Protein AF-A0A533XC47-F1 (afdb_monomer)

Radius of gyration: 17.15 Å; Cα contacts (8 Å, |Δi|>4): 113; chains: 1; bounding box: 30×21×64 Å

Nearest PDB structures (foldseek):
  7dz7-assembly1_K  TM=2.742E-01  e=3.888E+00  Chlamydomonas reinhardtii

Foldseek 3Di:
DQEDQDDDPPHLDDHLPLVLVVDDLVVLLCCQQPVPPDFDWDPPDPDDTHGRPDRDDNCCDPPNNDDPLVSLVVSQVSCVSNVHDRPRDVCVNVVVVVVVVPPDPPDDD

Secondary structure (DSSP, 8-state):
----SS--TT-SS---TTHHHHS-HHHHHHHHH-TTSSPPEE-SSSSS-EE-SSPPPPTTSTTT---HHHHHHHHHHHHHHTTPPP---HHHHHHHHHHHHHS------

Structure (mmCIF, N/CA/C/O backbone):
data_AF-A0A533XC47-F1
#
_entry.id   AF-A0A533XC47-F1
#
loop_
_atom_site.group_PDB
_atom_site.id
_atom_site.type_symbol
_atom_site.label_atom_id
_atom_site.label_alt_id
_atom_site.label_comp_id
_atom_site.label_asym_id
_atom_site.label_entity_id
_atom_site.label_seq_id
_atom_site.pdbx_PDB_ins_code
_atom_site.Cartn_x
_atom_site.Cartn_y
_atom_site.Cartn_z
_atom_site.occupancy
_atom_site.B_iso_or_equiv
_atom_site.auth_seq_id
_atom_site.auth_comp_id
_atom_site.auth_asym_id
_atom_site.auth_atom_id
_atom_site.pdbx_PDB_model_num
ATOM 1 N N . LEU A 1 1 ? 6.704 12.544 -2.596 1.00 72.81 1 LEU A N 1
ATOM 2 C CA . LEU A 1 1 ? 5.662 11.521 -2.834 1.00 72.81 1 LEU A CA 1
ATOM 3 C C . LEU A 1 1 ? 6.317 10.293 -3.472 1.00 72.81 1 LEU A C 1
ATOM 5 O O . LEU A 1 1 ? 7.071 10.483 -4.423 1.00 72.81 1 LEU A O 1
ATOM 9 N N . CYS A 1 2 ? 6.118 9.088 -2.920 1.00 87.75 2 CYS A N 1
ATOM 10 C CA . CYS A 1 2 ? 6.772 7.859 -3.409 1.00 87.75 2 CYS A CA 1
ATOM 11 C C . CYS A 1 2 ? 5.905 7.066 -4.392 1.00 87.75 2 CYS A C 1
ATOM 13 O O . CYS A 1 2 ? 6.431 6.581 -5.384 1.00 87.75 2 CYS A O 1
ATOM 15 N N . HIS A 1 3 ? 4.598 6.970 -4.151 1.00 91.69 3 HIS A N 1
ATOM 16 C CA . HIS A 1 3 ? 3.670 6.223 -5.000 1.00 91.69 3 HIS A CA 1
ATOM 17 C C . HIS A 1 3 ? 2.652 7.139 -5.676 1.00 91.69 3 HIS A C 1
ATOM 19 O O . HIS A 1 3 ? 2.441 8.276 -5.255 1.00 91.69 3 HIS A O 1
ATOM 25 N N . SER A 1 4 ? 2.019 6.616 -6.721 1.00 91.00 4 SER A N 1
ATOM 26 C CA . SER A 1 4 ? 0.844 7.188 -7.379 1.00 91.00 4 SER A CA 1
ATOM 27 C C . SER A 1 4 ? -0.248 6.121 -7.464 1.00 91.00 4 SER A C 1
ATOM 29 O O . SER A 1 4 ? 0.035 4.933 -7.295 1.00 91.00 4 SER A O 1
ATOM 31 N N . ILE A 1 5 ? -1.487 6.552 -7.703 1.00 91.06 5 ILE A N 1
ATOM 32 C CA . ILE A 1 5 ? -2.589 5.669 -8.095 1.00 91.06 5 ILE A CA 1
ATOM 33 C C . ILE A 1 5 ? -2.875 5.964 -9.562 1.00 91.06 5 ILE A C 1
ATOM 35 O O . ILE A 1 5 ? -3.564 6.928 -9.894 1.00 91.06 5 ILE A O 1
ATOM 39 N N . GLY A 1 6 ? -2.299 5.144 -10.431 1.00 87.06 6 GLY A N 1
ATOM 40 C CA . GLY A 1 6 ? -2.276 5.331 -11.871 1.00 87.06 6 GLY A CA 1
ATOM 41 C C . GLY A 1 6 ? -0.883 5.690 -12.394 1.00 87.06 6 GLY A C 1
ATOM 42 O O . GLY A 1 6 ? 0.045 5.943 -11.617 1.00 87.06 6 GLY A O 1
ATOM 43 N N . PRO A 1 7 ? -0.734 5.710 -13.729 1.00 79.12 7 PRO A N 1
ATOM 44 C CA . PRO A 1 7 ? 0.551 5.921 -14.377 1.00 79.12 7 PRO A CA 1
ATOM 45 C C . PRO A 1 7 ? 1.157 7.278 -14.000 1.00 79.12 7 PRO A C 1
ATOM 47 O O . PRO A 1 7 ? 0.470 8.296 -13.934 1.00 79.12 7 PRO A O 1
ATOM 50 N N . SER A 1 8 ? 2.468 7.272 -13.767 1.00 81.38 8 SER A N 1
ATOM 51 C CA . SER A 1 8 ? 3.275 8.459 -13.501 1.00 81.38 8 SER A CA 1
ATOM 52 C C . SER A 1 8 ? 4.586 8.358 -14.275 1.00 81.38 8 SER A C 1
ATOM 54 O O . SER A 1 8 ? 5.316 7.375 -14.135 1.00 81.38 8 SER A O 1
ATOM 56 N N . GLU A 1 9 ? 4.907 9.402 -15.039 1.00 68.38 9 GLU A N 1
ATOM 57 C CA . GLU A 1 9 ? 6.127 9.505 -15.856 1.00 68.38 9 GLU A CA 1
ATOM 58 C C . GLU A 1 9 ? 7.426 9.489 -15.021 1.00 68.38 9 GLU A C 1
ATOM 60 O O . GLU A 1 9 ? 8.509 9.250 -15.544 1.00 68.38 9 GLU A O 1
ATOM 65 N N . ALA A 1 10 ? 7.338 9.709 -13.702 1.00 68.25 10 ALA A N 1
ATOM 66 C CA . ALA A 1 10 ? 8.475 9.751 -12.776 1.00 68.25 10 ALA A CA 1
ATOM 67 C C . ALA A 1 10 ? 8.471 8.593 -11.755 1.00 68.25 10 ALA A C 1
ATOM 69 O O . ALA A 1 10 ? 9.014 8.718 -10.650 1.00 68.25 10 ALA A O 1
ATOM 70 N N . ALA A 1 11 ? 7.815 7.476 -12.079 1.00 75.06 11 ALA A N 1
ATOM 71 C CA . ALA A 1 11 ? 7.582 6.377 -11.145 1.00 75.06 11 ALA A CA 1
ATOM 72 C C . ALA A 1 11 ? 8.872 5.618 -10.770 1.00 75.06 11 ALA A C 1
ATOM 74 O O . ALA A 1 11 ? 9.258 4.634 -11.403 1.00 75.06 11 ALA A O 1
ATOM 75 N N . ARG A 1 12 ? 9.499 6.070 -9.676 1.00 88.00 12 ARG A N 1
ATOM 76 C CA . ARG A 1 12 ? 10.617 5.417 -8.962 1.00 88.00 12 ARG A CA 1
ATOM 77 C C . ARG A 1 12 ? 10.182 4.226 -8.100 1.00 88.00 12 ARG A C 1
ATOM 79 O O . ARG A 1 12 ? 11.034 3.514 -7.577 1.00 88.00 12 ARG A O 1
ATOM 86 N N . CYS A 1 13 ? 8.875 4.044 -7.942 1.00 90.94 13 CYS A N 1
ATOM 87 C CA . CYS A 1 13 ? 8.236 3.024 -7.120 1.00 90.94 13 CYS A CA 1
ATOM 88 C C . CYS A 1 13 ? 7.098 2.367 -7.926 1.00 90.94 13 CYS A C 1
ATOM 90 O O . CYS A 1 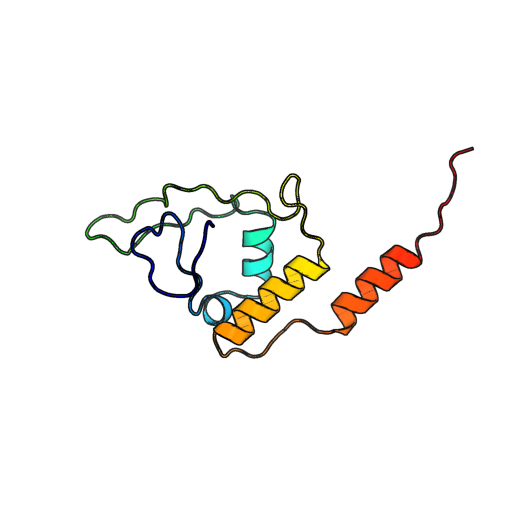13 ? 6.623 2.977 -8.892 1.00 90.94 13 CYS A O 1
ATOM 92 N N . PRO A 1 14 ? 6.620 1.177 -7.524 1.00 90.94 14 PRO A N 1
ATOM 93 C CA . PRO A 1 14 ? 5.452 0.545 -8.135 1.00 90.94 14 PRO A CA 1
ATOM 94 C C . PRO A 1 14 ? 4.197 1.438 -8.113 1.00 90.94 14 PRO A C 1
ATOM 96 O O . PRO A 1 14 ? 3.961 2.165 -7.143 1.00 90.94 14 PRO A O 1
ATOM 99 N N . ASP A 1 15 ? 3.370 1.349 -9.158 1.00 92.44 15 ASP A N 1
ATOM 100 C CA . ASP A 1 15 ? 2.018 1.930 -9.179 1.00 92.44 15 ASP A CA 1
ATOM 101 C C . ASP A 1 15 ? 1.096 1.151 -8.223 1.00 92.44 15 ASP A C 1
ATOM 103 O O . ASP A 1 15 ? 1.121 -0.081 -8.197 1.00 92.44 15 ASP A O 1
ATOM 107 N N . LEU A 1 16 ? 0.280 1.865 -7.442 1.00 94.50 16 LEU A N 1
ATOM 108 C CA . LEU A 1 16 ? -0.687 1.267 -6.516 1.00 94.50 16 LEU A CA 1
ATOM 109 C C . LEU A 1 16 ? -2.068 1.033 -7.145 1.00 94.50 16 LEU A C 1
ATOM 111 O O . LEU A 1 16 ? -2.954 0.486 -6.484 1.00 94.50 16 LEU A O 1
ATOM 115 N N . LYS A 1 17 ? -2.286 1.418 -8.408 1.00 94.62 17 LYS A N 1
ATOM 116 C CA . LYS A 1 17 ? -3.553 1.163 -9.106 1.00 94.62 17 LYS A CA 1
ATOM 117 C C . LYS A 1 17 ? -3.896 -0.330 -9.106 1.00 94.62 17 LYS A C 1
ATOM 119 O O . LYS A 1 17 ? -3.172 -1.159 -9.659 1.00 94.62 17 LYS A O 1
ATOM 124 N N . GLY A 1 18 ? -5.047 -0.656 -8.517 1.00 95.69 18 GLY A N 1
ATOM 125 C CA . GLY A 1 18 ? -5.567 -2.022 -8.450 1.00 95.69 18 GLY A CA 1
ATOM 126 C C . GLY A 1 18 ? -4.833 -2.934 -7.464 1.00 95.69 18 GLY A C 1
ATOM 127 O O . GLY A 1 18 ? -5.053 -4.143 -7.491 1.00 95.69 18 GLY A O 1
ATOM 128 N N . ILE A 1 19 ? -3.941 -2.407 -6.617 1.00 95.56 19 ILE A N 1
ATOM 129 C CA . ILE A 1 19 ? -3.135 -3.246 -5.720 1.00 95.56 19 ILE A CA 1
ATOM 130 C C . ILE A 1 19 ? -3.986 -3.965 -4.665 1.00 95.56 19 ILE A C 1
ATOM 132 O O . ILE A 1 19 ? -3.669 -5.091 -4.292 1.00 95.56 19 ILE A O 1
ATOM 136 N N . GLY A 1 20 ? -5.102 -3.357 -4.253 1.00 96.69 20 GLY A N 1
ATOM 137 C CA . GLY A 1 20 ? -6.053 -3.942 -3.308 1.00 96.69 20 GLY A CA 1
ATOM 138 C C . GLY A 1 20 ? -6.801 -5.163 -3.849 1.00 96.69 20 GLY A C 1
ATOM 139 O O . GLY A 1 20 ? -7.296 -5.943 -3.049 1.00 96.69 20 GLY A O 1
ATOM 140 N N . ALA A 1 21 ? -6.837 -5.352 -5.175 1.00 96.69 21 ALA A N 1
ATOM 141 C CA . ALA A 1 21 ? -7.376 -6.549 -5.831 1.00 96.69 21 ALA A CA 1
ATOM 142 C C . ALA A 1 21 ? -6.324 -7.639 -6.069 1.00 96.69 21 ALA A C 1
ATOM 144 O O . ALA A 1 21 ? -6.654 -8.805 -6.261 1.00 96.69 21 ALA A O 1
ATOM 145 N N . LYS A 1 22 ? -5.041 -7.264 -6.094 1.00 95.44 22 LYS A N 1
ATOM 146 C CA . LYS A 1 22 ? -3.939 -8.179 -6.427 1.00 95.44 22 LYS A CA 1
ATOM 147 C C . LYS A 1 22 ? -3.310 -8.831 -5.206 1.00 95.44 22 LYS A C 1
ATOM 149 O O . LYS A 1 22 ? -2.753 -9.918 -5.327 1.00 95.44 22 LYS A O 1
ATOM 154 N N . LEU A 1 23 ? -3.330 -8.145 -4.068 1.00 95.94 23 LEU A N 1
ATOM 155 C CA . LEU A 1 23 ? -2.639 -8.556 -2.852 1.00 95.94 23 LEU A CA 1
ATOM 156 C C . LEU A 1 23 ? -3.637 -8.743 -1.716 1.00 95.94 23 LEU A C 1
ATOM 158 O O . LEU A 1 23 ? -4.626 -8.020 -1.614 1.00 95.94 23 LEU A O 1
ATOM 162 N N . THR A 1 24 ? -3.351 -9.696 -0.834 1.00 96.56 24 THR A N 1
ATOM 163 C CA . THR A 1 24 ? -4.155 -9.891 0.370 1.00 96.56 24 THR A CA 1
ATOM 164 C C . THR A 1 24 ? -3.944 -8.742 1.354 1.00 96.56 24 THR A C 1
ATOM 166 O O . THR A 1 24 ? -2.901 -8.083 1.369 1.00 96.56 24 THR A O 1
ATOM 169 N N . ARG A 1 25 ? -4.929 -8.543 2.230 1.00 96.31 25 ARG A N 1
ATOM 170 C CA . ARG A 1 25 ? -4.864 -7.650 3.397 1.00 96.31 25 ARG A CA 1
ATOM 171 C C . ARG A 1 25 ? -3.552 -7.824 4.171 1.00 96.31 25 ARG A C 1
ATOM 173 O O . ARG A 1 25 ? -2.874 -6.844 4.474 1.00 96.31 25 ARG A O 1
ATOM 180 N N . GLU A 1 26 ? -3.196 -9.069 4.467 1.00 96.94 26 GLU A N 1
ATOM 181 C CA . GLU A 1 26 ? -2.032 -9.440 5.274 1.00 96.94 26 GLU A CA 1
ATOM 182 C C . GLU A 1 26 ? -0.737 -9.091 4.549 1.00 96.94 26 GLU A C 1
ATOM 184 O O . GLU A 1 26 ? 0.180 -8.538 5.151 1.00 96.94 26 GLU A O 1
ATOM 189 N N . PHE A 1 27 ? -0.684 -9.342 3.241 1.00 96.94 27 PHE A N 1
ATOM 190 C CA . PHE A 1 27 ? 0.491 -9.039 2.439 1.00 96.94 27 PHE A CA 1
ATOM 191 C C . PHE A 1 27 ? 0.701 -7.527 2.279 1.00 96.94 27 PHE A C 1
ATOM 193 O O . PHE A 1 27 ? 1.837 -7.050 2.318 1.00 96.94 27 PHE A O 1
ATOM 200 N N . ILE A 1 28 ? -0.374 -6.739 2.145 1.00 97.00 28 ILE A N 1
ATOM 201 C CA . ILE A 1 28 ? -0.272 -5.271 2.133 1.00 97.00 28 ILE A CA 1
ATOM 202 C C . ILE A 1 28 ? 0.224 -4.771 3.498 1.00 97.00 28 ILE A C 1
ATOM 204 O O . ILE A 1 28 ? 1.118 -3.926 3.551 1.00 97.00 28 ILE A O 1
ATOM 208 N N . TYR A 1 29 ? -0.295 -5.318 4.601 1.00 97.62 29 TYR A N 1
ATOM 209 C CA . TYR A 1 29 ? 0.167 -4.985 5.952 1.00 97.62 29 TYR A CA 1
ATOM 210 C C . TYR A 1 29 ? 1.654 -5.320 6.166 1.00 97.62 29 TYR A C 1
ATOM 212 O O . TYR A 1 29 ? 2.415 -4.493 6.678 1.00 97.62 29 TYR A O 1
ATOM 220 N N . GLU A 1 30 ? 2.094 -6.507 5.742 1.00 97.81 30 GLU A N 1
ATOM 221 C CA . GLU A 1 30 ? 3.499 -6.922 5.791 1.00 97.81 30 GLU A CA 1
ATOM 222 C C . GLU A 1 30 ? 4.369 -6.023 4.909 1.00 97.81 30 GLU A C 1
ATOM 224 O O . GLU A 1 30 ? 5.396 -5.537 5.363 1.00 97.81 30 GLU A O 1
ATOM 229 N N . SER A 1 31 ? 3.930 -5.687 3.697 1.00 96.25 31 SER A N 1
ATOM 230 C CA . SER A 1 31 ? 4.670 -4.780 2.805 1.00 96.25 31 SER A CA 1
ATOM 231 C C . SER A 1 31 ? 4.862 -3.386 3.403 1.00 96.25 31 SER A C 1
ATOM 233 O O . SER A 1 31 ? 5.876 -2.736 3.168 1.00 96.25 31 SER A O 1
ATOM 235 N N . LEU A 1 32 ? 3.898 -2.922 4.197 1.00 96.75 32 LEU A N 1
ATOM 236 C CA . LEU A 1 32 ? 3.956 -1.642 4.893 1.00 96.75 32 LEU A CA 1
ATOM 237 C C . LEU A 1 32 ? 4.895 -1.691 6.116 1.00 96.75 32 LEU A C 1
ATOM 239 O O . LEU A 1 32 ? 5.704 -0.784 6.340 1.00 96.75 32 LEU A O 1
ATOM 243 N N . THR A 1 33 ? 4.819 -2.758 6.908 1.00 97.69 33 THR A N 1
ATOM 244 C CA . THR A 1 33 ? 5.536 -2.871 8.194 1.00 97.69 33 THR A CA 1
ATOM 245 C C . THR A 1 33 ? 6.887 -3.582 8.104 1.00 97.69 33 THR A C 1
ATOM 247 O O . THR A 1 33 ? 7.724 -3.421 8.991 1.00 97.69 33 THR A O 1
ATOM 250 N N . GLN A 1 34 ? 7.126 -4.328 7.029 1.00 97.44 34 GLN A N 1
ATOM 251 C CA . GLN A 1 34 ? 8.352 -5.058 6.699 1.00 97.44 34 GLN A CA 1
ATOM 252 C C . GLN A 1 34 ? 8.694 -4.912 5.201 1.00 97.44 34 GLN A C 1
ATOM 254 O O . GLN A 1 34 ? 8.800 -5.896 4.470 1.00 97.44 34 GLN A O 1
ATOM 259 N N . PRO A 1 35 ? 8.926 -3.683 4.710 1.00 95.06 35 PRO A N 1
ATOM 260 C CA . PRO A 1 35 ? 9.083 -3.405 3.278 1.00 95.06 35 PRO A CA 1
ATOM 261 C C . PRO A 1 35 ? 10.313 -4.042 2.609 1.00 95.06 35 PRO A C 1
ATOM 263 O O . PRO A 1 35 ? 10.490 -3.915 1.400 1.00 95.06 35 PRO A O 1
ATOM 266 N N . GLN A 1 36 ? 11.196 -4.684 3.379 1.00 92.94 36 GLN A N 1
ATOM 267 C CA . GLN A 1 36 ? 12.366 -5.418 2.886 1.00 92.94 36 GLN A CA 1
ATOM 268 C C . GLN A 1 36 ? 12.180 -6.945 2.920 1.00 92.94 36 GLN A C 1
ATOM 270 O O . GLN A 1 36 ? 13.116 -7.658 2.569 1.00 92.94 36 GLN A O 1
ATOM 275 N N . ALA A 1 37 ? 11.011 -7.454 3.327 1.00 95.06 37 ALA A N 1
ATOM 276 C CA . ALA A 1 37 ? 10.729 -8.893 3.345 1.00 95.06 37 ALA A CA 1
ATOM 277 C C . ALA A 1 37 ? 10.700 -9.505 1.931 1.00 95.06 37 ALA A C 1
ATOM 279 O O . ALA A 1 37 ? 11.026 -10.677 1.757 1.00 95.06 37 ALA A O 1
ATOM 280 N N . TYR A 1 38 ? 10.375 -8.695 0.916 1.00 90.62 38 TYR A N 1
ATOM 281 C CA . TYR A 1 38 ? 10.353 -9.096 -0.490 1.00 90.62 38 TYR A CA 1
ATOM 282 C C . TYR A 1 38 ? 11.061 -8.067 -1.372 1.00 90.62 38 TYR A C 1
ATOM 284 O O . TYR A 1 38 ? 11.081 -6.870 -1.078 1.00 90.62 38 TYR A O 1
ATOM 292 N N . ILE A 1 39 ? 11.612 -8.541 -2.491 1.00 88.31 39 ILE A N 1
ATOM 293 C CA . ILE A 1 39 ? 12.205 -7.693 -3.527 1.00 88.31 39 ILE A CA 1
ATOM 294 C C . ILE A 1 39 ? 11.172 -7.490 -4.635 1.00 88.31 39 ILE A C 1
ATOM 296 O O . ILE A 1 39 ? 10.767 -8.440 -5.303 1.00 88.31 39 ILE A O 1
ATOM 300 N N . TYR A 1 40 ? 10.768 -6.238 -4.844 1.00 87.56 40 TYR A N 1
ATOM 301 C CA . TYR A 1 40 ? 9.885 -5.858 -5.942 1.00 87.56 40 TYR A CA 1
ATOM 302 C C . TYR A 1 40 ? 10.696 -5.540 -7.191 1.00 87.56 40 TYR A C 1
ATOM 304 O O . TYR A 1 40 ? 11.560 -4.65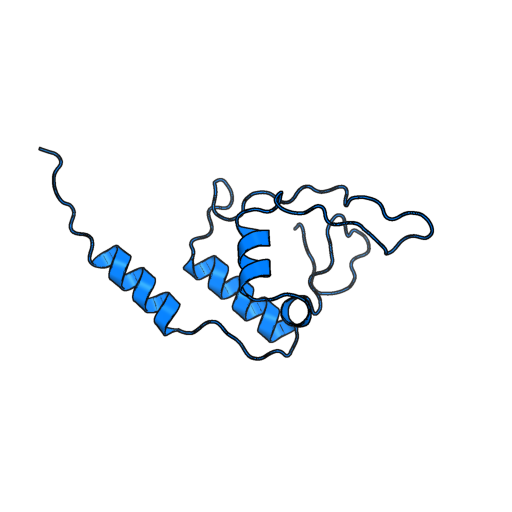7 -7.177 1.00 87.56 40 TYR A O 1
ATOM 312 N N . LEU A 1 41 ? 10.378 -6.240 -8.276 1.00 91.31 41 LEU A N 1
ATOM 313 C CA . LEU A 1 41 ? 10.990 -6.010 -9.574 1.00 91.31 41 LEU A CA 1
ATOM 314 C C . LEU A 1 41 ? 10.061 -5.208 -10.489 1.00 91.31 41 LEU A C 1
ATOM 316 O O . LEU A 1 41 ? 8.839 -5.350 -10.461 1.00 91.31 41 LEU A O 1
ATOM 320 N N . ASP A 1 42 ? 10.674 -4.362 -11.299 1.00 90.56 42 ASP A N 1
ATOM 321 C CA . ASP A 1 42 ? 10.073 -3.565 -12.345 1.00 90.56 42 ASP A CA 1
ATOM 322 C C . ASP A 1 42 ? 10.079 -4.349 -13.661 1.00 90.56 42 ASP A C 1
ATOM 324 O O . ASP A 1 42 ? 11.130 -4.638 -14.241 1.00 90.56 42 ASP A O 1
ATOM 328 N N . PHE A 1 43 ? 8.873 -4.681 -14.116 1.00 90.12 43 PHE A N 1
ATOM 329 C CA . PHE A 1 43 ? 8.605 -5.430 -15.344 1.00 90.12 43 PHE A CA 1
ATOM 330 C C . PHE A 1 43 ? 8.133 -4.531 -16.496 1.00 90.12 43 PHE A C 1
ATOM 332 O O . PHE A 1 43 ? 7.698 -5.033 -17.529 1.00 90.12 43 PHE A O 1
ATOM 339 N N . ARG A 1 44 ? 8.160 -3.202 -16.331 1.00 85.94 44 ARG A N 1
ATOM 340 C CA . ARG A 1 44 ? 7.663 -2.258 -17.352 1.00 85.94 44 ARG A CA 1
ATOM 341 C C . ARG A 1 44 ? 8.622 -2.080 -18.529 1.00 85.94 44 ARG A C 1
ATOM 343 O O . ARG A 1 44 ? 8.234 -1.512 -19.544 1.00 85.94 44 ARG A O 1
ATOM 350 N N . HIS A 1 45 ? 9.869 -2.513 -18.377 1.00 85.38 45 HIS A N 1
ATOM 351 C CA . HIS A 1 45 ? 10.923 -2.358 -19.371 1.00 85.38 45 HIS A CA 1
ATOM 352 C C . HIS A 1 45 ? 11.232 -3.696 -20.039 1.00 85.38 45 HIS A C 1
ATOM 354 O O . HIS A 1 45 ? 11.172 -4.742 -19.396 1.00 85.38 45 HIS A O 1
ATOM 360 N N . GLU A 1 46 ? 11.590 -3.657 -21.320 1.00 89.88 46 GLU A N 1
ATOM 361 C CA . GLU A 1 46 ? 12.021 -4.850 -22.046 1.00 89.88 46 GLU A CA 1
ATOM 362 C C . GLU A 1 46 ? 13.321 -5.431 -21.464 1.00 89.88 46 GLU A C 1
ATOM 364 O O . GLU A 1 46 ? 14.210 -4.705 -21.006 1.00 89.88 46 GLU A O 1
ATOM 369 N N . GLY A 1 47 ? 13.440 -6.760 -21.526 1.00 91.69 47 GLY A N 1
ATOM 370 C CA . GLY A 1 47 ? 14.585 -7.508 -21.012 1.00 91.69 47 GLY A CA 1
ATOM 371 C C . GLY A 1 47 ? 14.378 -8.056 -19.593 1.00 91.69 47 GLY A C 1
ATOM 372 O O . GLY A 1 47 ? 13.245 -8.159 -19.122 1.00 91.69 47 GLY A O 1
ATOM 373 N N . PRO A 1 48 ? 15.463 -8.476 -18.914 1.00 94.69 48 PRO A N 1
ATOM 374 C CA . PRO A 1 48 ? 15.379 -8.995 -17.555 1.00 94.69 48 PRO A CA 1
ATOM 375 C C . PRO A 1 48 ? 14.816 -7.945 -16.583 1.00 94.69 48 PRO A C 1
ATOM 377 O O . PRO A 1 48 ? 15.222 -6.779 -16.653 1.00 94.69 48 PRO A O 1
ATOM 380 N N . PRO A 1 49 ? 13.929 -8.344 -15.655 1.00 93.06 49 PRO A N 1
ATOM 381 C CA . PRO A 1 49 ? 13.331 -7.424 -14.699 1.00 93.06 49 PRO A CA 1
ATOM 382 C C . PRO A 1 49 ? 14.391 -6.862 -13.744 1.00 93.06 49 PRO A C 1
ATOM 384 O O . PRO A 1 49 ? 15.326 -7.560 -13.345 1.00 93.06 49 PRO A O 1
ATOM 387 N N . LYS A 1 50 ? 14.250 -5.585 -13.381 1.00 92.44 50 LYS A N 1
ATOM 388 C CA . LYS A 1 50 ? 15.214 -4.849 -12.539 1.00 92.44 50 LYS A CA 1
ATOM 389 C C . LYS A 1 50 ? 14.570 -4.436 -11.228 1.00 92.44 50 LYS A C 1
ATOM 391 O O . LYS A 1 50 ? 13.365 -4.270 -11.170 1.00 92.44 50 LYS A O 1
ATOM 396 N N . GLU A 1 51 ? 15.345 -4.217 -10.175 1.00 91.94 51 GLU A N 1
ATOM 397 C CA . GLU A 1 51 ? 14.795 -3.643 -8.943 1.00 91.94 51 GLU A CA 1
ATOM 398 C C . GLU A 1 51 ? 14.338 -2.194 -9.148 1.00 91.94 51 GLU A C 1
ATOM 400 O O . GLU A 1 51 ? 14.954 -1.430 -9.899 1.00 91.94 51 GLU A O 1
ATOM 405 N N . TYR A 1 52 ? 13.297 -1.787 -8.420 1.00 90.62 52 TYR A N 1
ATOM 406 C CA . TYR A 1 52 ? 12.959 -0.371 -8.314 1.00 90.62 52 TYR A CA 1
ATOM 407 C C . TYR A 1 52 ? 14.100 0.412 -7.636 1.00 90.62 52 TYR A C 1
ATOM 409 O O . TYR A 1 52 ? 14.671 -0.058 -6.646 1.00 90.62 52 TYR A O 1
ATOM 417 N N . PRO A 1 53 ? 14.420 1.632 -8.112 1.00 88.75 53 PRO A N 1
ATOM 418 C CA . PRO A 1 53 ? 15.527 2.422 -7.570 1.00 88.75 53 PRO A CA 1
ATOM 419 C C . PRO A 1 53 ? 15.268 2.915 -6.139 1.00 88.75 53 PRO A C 1
ATOM 421 O O . PRO A 1 53 ? 16.211 3.234 -5.417 1.00 88.75 53 PRO A O 1
ATOM 424 N N . ALA A 1 54 ? 14.004 3.005 -5.718 1.00 90.25 54 ALA A N 1
ATOM 425 C CA . ALA A 1 54 ? 13.634 3.424 -4.374 1.00 90.25 54 ALA A CA 1
ATOM 426 C C . ALA A 1 54 ? 13.475 2.223 -3.429 1.00 90.25 54 ALA A C 1
ATOM 428 O O . ALA A 1 54 ? 12.790 1.251 -3.741 1.00 90.25 54 ALA A O 1
ATOM 429 N N . ARG A 1 55 ? 14.052 2.330 -2.226 1.00 90.56 55 ARG A N 1
ATOM 430 C CA . ARG A 1 55 ? 13.784 1.416 -1.107 1.00 90.56 55 ARG A CA 1
ATOM 431 C C . ARG A 1 55 ? 12.667 1.992 -0.242 1.00 90.56 55 ARG A C 1
ATOM 433 O O . ARG A 1 55 ? 12.759 3.135 0.204 1.00 90.56 55 ARG A O 1
ATOM 440 N N . MET A 1 56 ? 11.619 1.210 -0.005 1.00 93.62 56 MET A N 1
ATOM 441 C CA . MET A 1 56 ? 10.499 1.637 0.830 1.00 93.62 56 MET A CA 1
ATOM 442 C C . MET A 1 56 ? 10.909 1.644 2.316 1.00 93.62 56 MET A C 1
ATOM 444 O O . MET A 1 56 ? 11.397 0.629 2.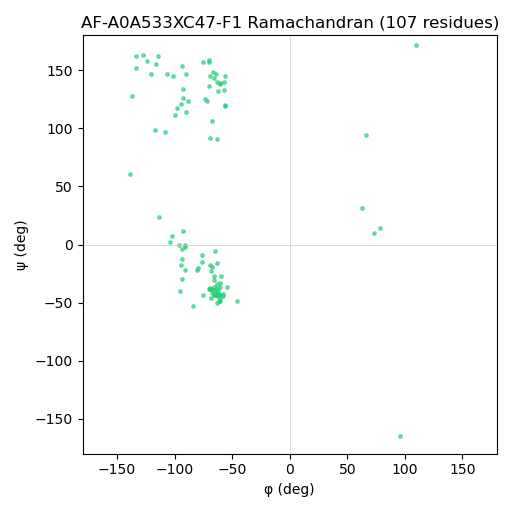809 1.00 93.62 56 MET A O 1
ATOM 448 N N . PRO A 1 57 ? 10.751 2.756 3.052 1.00 93.62 57 PRO A N 1
ATOM 449 C CA . PRO A 1 57 ? 11.041 2.791 4.483 1.00 93.62 57 PRO A CA 1
ATOM 450 C C . PRO A 1 57 ? 9.939 2.094 5.291 1.00 93.62 57 PRO A C 1
ATOM 452 O O . PRO A 1 57 ? 8.792 2.026 4.853 1.00 93.62 57 PRO A O 1
ATOM 455 N N . TYR A 1 58 ? 10.272 1.636 6.501 1.00 96.69 58 TYR A N 1
ATOM 456 C CA . TYR A 1 58 ? 9.285 1.179 7.484 1.00 96.69 58 TYR A CA 1
ATOM 457 C C . TYR A 1 58 ? 8.272 2.293 7.762 1.00 96.69 58 TYR A C 1
ATOM 459 O O . TYR A 1 58 ? 8.656 3.357 8.251 1.00 96.69 58 TYR A O 1
ATOM 467 N N . ILE A 1 59 ? 6.987 2.060 7.487 1.00 96.81 59 ILE A N 1
ATOM 468 C CA . ILE A 1 59 ? 5.983 3.122 7.656 1.00 96.81 59 ILE A CA 1
ATOM 469 C C . ILE A 1 59 ? 5.533 3.301 9.110 1.00 96.81 59 ILE A C 1
ATOM 471 O O . ILE A 1 59 ? 5.080 4.376 9.486 1.00 96.81 59 ILE A O 1
ATOM 475 N N . ASN A 1 60 ? 5.698 2.270 9.939 1.00 97.31 60 ASN A N 1
ATOM 476 C CA . ASN A 1 60 ? 5.320 2.245 11.355 1.00 97.31 60 ASN A CA 1
ATOM 477 C C . ASN A 1 60 ? 6.466 2.655 12.298 1.00 97.31 60 ASN A C 1
ATOM 479 O O . ASN A 1 60 ? 6.390 2.439 13.505 1.00 97.31 60 ASN A O 1
ATOM 483 N N . LYS A 1 61 ? 7.558 3.204 11.754 1.00 96.81 61 LYS A N 1
ATOM 484 C CA . LYS A 1 61 ? 8.713 3.700 12.513 1.00 96.81 61 LYS A CA 1
ATOM 485 C C . LYS A 1 61 ? 8.974 5.160 12.157 1.00 96.81 61 LYS A C 1
ATOM 487 O O . LYS A 1 61 ? 8.584 5.628 11.086 1.00 96.81 61 LYS A O 1
ATOM 492 N N . ASN A 1 62 ? 9.658 5.879 13.044 1.00 95.44 62 ASN A N 1
ATOM 493 C CA . ASN A 1 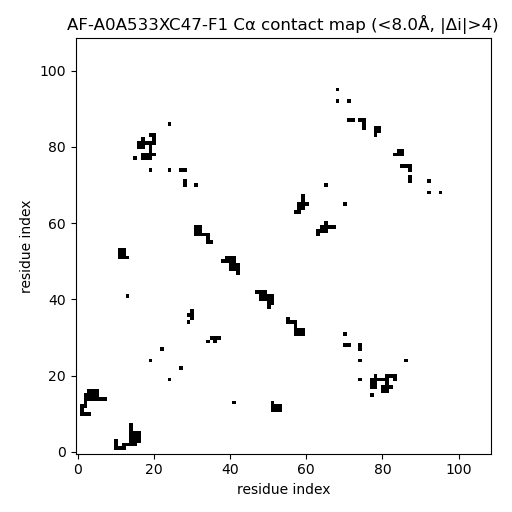62 ? 10.087 7.250 12.768 1.00 95.44 62 ASN A CA 1
ATOM 494 C C . ASN A 1 62 ? 10.949 7.296 11.489 1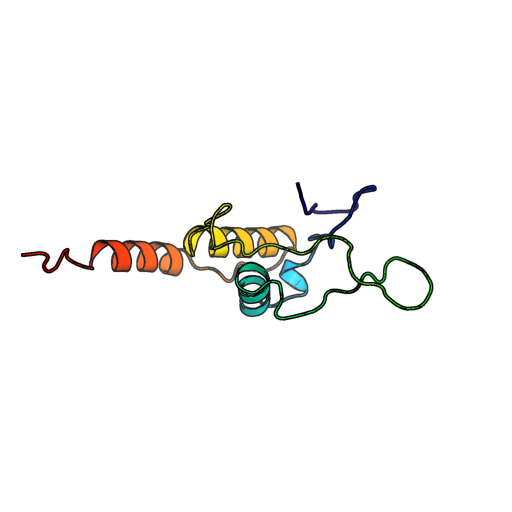.00 95.44 62 ASN A C 1
ATOM 496 O O . ASN A 1 62 ? 11.774 6.400 11.290 1.00 95.44 62 ASN A O 1
ATOM 500 N N . PRO A 1 63 ? 10.786 8.316 10.624 1.00 94.62 63 PRO A N 1
ATOM 501 C CA . PRO A 1 63 ? 10.005 9.543 10.830 1.00 94.62 63 PRO A CA 1
ATOM 502 C C . PRO A 1 63 ? 8.532 9.485 10.373 1.00 94.62 63 PRO A C 1
ATOM 504 O O . PRO A 1 63 ? 7.849 10.494 10.492 1.00 94.62 63 PRO A O 1
ATOM 507 N N . ILE A 1 64 ? 8.043 8.363 9.826 1.00 95.44 64 ILE A N 1
ATOM 508 C CA . ILE A 1 64 ? 6.659 8.259 9.317 1.00 95.44 64 ILE A CA 1
ATOM 509 C C . ILE A 1 64 ? 5.689 7.930 10.458 1.00 95.44 64 ILE A C 1
ATOM 511 O O . ILE A 1 64 ? 4.713 8.644 10.656 1.00 95.44 64 ILE A O 1
ATOM 515 N N . GLY A 1 65 ? 5.980 6.868 11.214 1.00 96.19 65 GLY A N 1
ATOM 516 C CA . GLY A 1 65 ? 5.328 6.566 12.489 1.00 96.19 65 GLY A CA 1
ATOM 517 C C . GLY A 1 65 ? 3.824 6.282 12.435 1.00 96.19 65 GLY A C 1
ATOM 518 O O . GLY A 1 65 ? 3.148 6.585 13.413 1.00 96.19 65 GLY A O 1
ATOM 519 N N . LEU A 1 66 ? 3.293 5.708 11.345 1.00 96.56 66 LEU A N 1
ATOM 520 C CA . LEU A 1 66 ? 1.863 5.379 11.280 1.00 96.56 66 LEU A CA 1
ATOM 521 C C . LEU A 1 66 ? 1.476 4.359 12.356 1.00 96.56 66 LEU A C 1
ATOM 523 O O . LEU A 1 66 ? 2.110 3.310 12.513 1.00 96.56 66 LEU A O 1
ATOM 527 N N . SER A 1 67 ? 0.388 4.657 13.056 1.00 95.31 67 SER A N 1
ATOM 528 C CA . SER A 1 67 ? -0.278 3.746 13.980 1.00 95.31 67 SER A CA 1
ATOM 529 C C . SER A 1 67 ? -0.970 2.606 13.234 1.00 95.31 67 SER A C 1
ATOM 531 O O . SER A 1 67 ? -1.336 2.732 12.067 1.00 95.31 67 SER A O 1
ATOM 533 N N . ASN A 1 68 ? -1.242 1.496 13.927 1.00 94.44 68 ASN A N 1
ATOM 534 C CA . ASN A 1 68 ? -1.952 0.360 13.332 1.00 94.44 68 ASN A CA 1
ATOM 535 C C . ASN A 1 68 ? -3.300 0.766 12.701 1.00 94.44 68 ASN A C 1
ATOM 537 O O . ASN A 1 68 ? -3.654 0.284 11.631 1.00 94.44 68 ASN A O 1
ATOM 541 N N . ASN A 1 69 ? -4.021 1.705 13.317 1.00 94.50 69 ASN A N 1
ATOM 542 C CA . ASN A 1 69 ? -5.298 2.199 12.799 1.00 94.50 69 ASN A CA 1
ATOM 543 C C . ASN A 1 69 ? -5.135 2.964 11.475 1.00 94.50 69 ASN A C 1
ATOM 545 O O . ASN A 1 69 ? -5.950 2.805 10.563 1.00 94.50 69 ASN A O 1
ATOM 549 N N . GLU A 1 70 ? -4.074 3.759 11.335 1.00 95.56 70 GLU A N 1
ATOM 550 C CA . GLU A 1 70 ? -3.759 4.460 10.084 1.00 95.56 70 GLU A CA 1
ATOM 551 C C . GLU A 1 70 ? -3.328 3.477 8.991 1.00 95.56 70 GLU A C 1
ATOM 553 O O . GLU A 1 70 ? -3.753 3.610 7.846 1.00 95.56 70 GLU A O 1
ATOM 558 N N . ILE A 1 71 ? -2.572 2.433 9.345 1.00 97.12 71 ILE A N 1
ATOM 559 C CA . ILE A 1 71 ? -2.192 1.355 8.416 1.00 97.12 71 ILE A CA 1
ATOM 560 C C . ILE A 1 71 ? -3.430 0.625 7.895 1.00 97.12 71 ILE A C 1
ATOM 562 O O . ILE A 1 71 ? -3.590 0.461 6.684 1.00 97.12 71 ILE A O 1
ATOM 566 N N . LEU A 1 72 ? -4.337 0.233 8.792 1.00 96.88 72 LEU A N 1
ATOM 567 C CA . LEU A 1 72 ? -5.604 -0.397 8.420 1.00 96.88 72 LEU A CA 1
ATOM 568 C C . LEU A 1 72 ? -6.456 0.527 7.534 1.00 96.88 72 LEU A C 1
ATOM 570 O O . LEU A 1 72 ? -7.065 0.065 6.570 1.00 96.88 72 LEU A O 1
ATOM 574 N N . SER A 1 73 ? -6.440 1.836 7.792 1.00 96.06 73 SER A N 1
ATOM 575 C CA . SER A 1 73 ? -7.136 2.825 6.957 1.00 96.06 73 SER A CA 1
ATOM 576 C C . SER A 1 73 ? -6.546 2.911 5.543 1.00 96.06 73 SER A C 1
ATOM 578 O O . SER A 1 73 ? -7.294 2.981 4.568 1.00 96.06 73 SER A O 1
ATOM 580 N N . VAL A 1 74 ? -5.217 2.840 5.404 1.00 96.62 74 VAL A N 1
ATOM 581 C CA . VAL A 1 74 ? -4.543 2.777 4.094 1.00 96.62 74 VAL A CA 1
ATOM 582 C C . VAL A 1 74 ? -4.925 1.500 3.342 1.00 96.62 74 VAL A C 1
ATOM 584 O O . VAL A 1 74 ? -5.230 1.569 2.152 1.00 96.62 74 VAL A O 1
ATOM 587 N N . ILE A 1 75 ? -4.964 0.347 4.017 1.00 97.50 75 ILE A N 1
ATOM 588 C CA . ILE A 1 75 ? -5.375 -0.928 3.404 1.00 97.50 75 ILE A CA 1
ATOM 589 C C . ILE A 1 75 ? -6.814 -0.835 2.885 1.00 97.50 75 ILE A C 1
ATOM 591 O O . ILE A 1 75 ? -7.065 -1.148 1.720 1.00 97.50 75 ILE A O 1
ATOM 595 N N . ALA A 1 76 ? -7.740 -0.340 3.711 1.00 97.19 76 ALA A N 1
ATOM 596 C CA . ALA A 1 76 ? -9.136 -0.143 3.321 1.00 97.19 76 ALA A CA 1
ATOM 597 C C . ALA A 1 76 ? -9.266 0.793 2.109 1.00 97.19 76 ALA A C 1
ATOM 599 O O . ALA A 1 76 ? -10.009 0.506 1.169 1.00 97.19 76 ALA A O 1
ATOM 600 N N . PHE A 1 77 ? -8.498 1.886 2.093 1.00 97.06 77 PHE A N 1
ATOM 601 C CA . PHE A 1 77 ? -8.463 2.815 0.968 1.00 97.06 77 PHE A CA 1
ATOM 602 C C . PHE A 1 77 ? -7.963 2.150 -0.325 1.00 97.06 77 PHE A C 1
ATOM 604 O O . PHE A 1 77 ? -8.575 2.328 -1.377 1.00 97.06 77 PHE A O 1
ATOM 611 N N . LEU A 1 78 ? -6.897 1.345 -0.267 1.00 97.81 78 LEU A N 1
ATOM 612 C CA . LEU A 1 78 ? -6.371 0.636 -1.441 1.00 97.81 78 LEU A CA 1
ATOM 613 C C . LEU A 1 78 ? -7.352 -0.412 -1.985 1.00 97.81 78 LEU A C 1
ATOM 615 O O . LEU A 1 78 ? -7.461 -0.555 -3.206 1.00 97.81 78 LEU A O 1
ATOM 619 N N . GLN A 1 79 ? -8.085 -1.108 -1.112 1.00 97.56 79 GLN A N 1
ATOM 620 C CA . GLN A 1 79 ? -9.163 -2.025 -1.506 1.00 97.56 79 GLN A CA 1
ATOM 621 C C . GLN A 1 79 ? -10.296 -1.270 -2.208 1.00 97.56 79 GLN A C 1
ATOM 623 O O . GLN A 1 79 ? -10.632 -1.590 -3.350 1.00 97.56 79 GLN A O 1
ATOM 628 N N . GLN A 1 80 ? -10.784 -0.186 -1.597 1.00 97.31 80 GLN A N 1
ATOM 629 C CA . GLN A 1 80 ? -11.837 0.659 -2.165 1.00 97.31 80 GLN A CA 1
ATOM 630 C C . GLN A 1 80 ? -11.452 1.238 -3.535 1.00 97.31 80 GLN A C 1
ATOM 632 O O . GLN A 1 80 ? -12.257 1.211 -4.466 1.00 97.31 80 GLN A O 1
ATOM 637 N N . MET A 1 81 ? -10.219 1.736 -3.680 1.00 97.00 81 MET A N 1
ATOM 638 C CA . MET A 1 81 ? -9.700 2.273 -4.947 1.00 97.00 81 MET A CA 1
ATOM 639 C C . MET A 1 81 ? -9.478 1.196 -6.016 1.00 97.00 81 MET A C 1
ATOM 641 O O . MET A 1 81 ? -9.359 1.521 -7.197 1.00 97.00 81 MET A O 1
ATOM 645 N N . SER A 1 82 ? -9.419 -0.074 -5.613 1.00 96.75 82 SER A N 1
ATOM 646 C CA . SER A 1 82 ? -9.313 -1.222 -6.517 1.00 96.75 82 SER A CA 1
ATOM 647 C C . SER A 1 82 ? -10.673 -1.828 -6.876 1.00 96.75 82 SER A C 1
ATOM 649 O O . SER A 1 82 ? -10.714 -2.727 -7.707 1.00 96.75 82 SER A O 1
ATOM 651 N N . GLY A 1 83 ? -11.772 -1.327 -6.295 1.00 96.00 83 GLY A N 1
ATO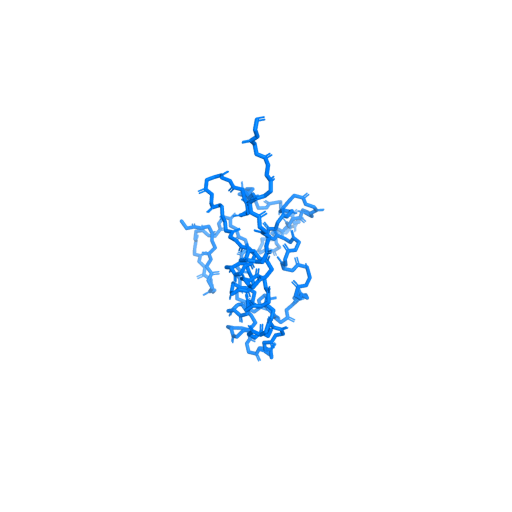M 652 C CA . GLY A 1 83 ? -13.120 -1.868 -6.496 1.00 96.00 83 GLY A CA 1
ATOM 653 C C . GLY A 1 83 ? -13.415 -3.135 -5.688 1.00 96.00 83 GLY A C 1
ATOM 654 O O . GLY A 1 83 ? -14.400 -3.809 -5.972 1.00 96.00 83 GLY A O 1
ATOM 655 N N . GLU A 1 84 ? -12.586 -3.453 -4.693 1.00 96.25 84 GLU A N 1
ATOM 656 C CA . GLU A 1 84 ? -12.727 -4.651 -3.865 1.00 96.25 84 GLU A CA 1
A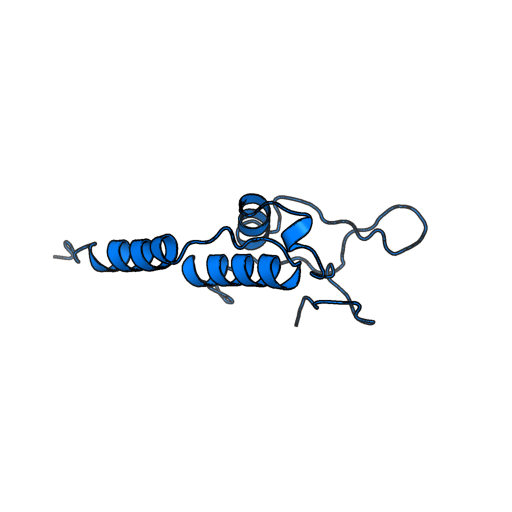TOM 657 C C . GLU A 1 84 ? -13.525 -4.388 -2.582 1.00 96.25 84 GLU A C 1
ATOM 659 O O . GLU A 1 84 ? -13.497 -3.268 -2.054 1.00 96.25 84 GLU A O 1
ATOM 664 N N . PRO A 1 85 ? -14.189 -5.416 -2.019 1.00 95.88 85 PRO A N 1
ATOM 665 C CA . PRO A 1 85 ? -14.776 -5.331 -0.689 1.00 95.88 85 PRO A CA 1
ATOM 666 C C . PRO A 1 85 ? -13.728 -4.962 0.368 1.00 95.88 85 PRO A C 1
ATOM 668 O O . PRO A 1 85 ? -12.654 -5.559 0.446 1.00 95.88 85 PRO A O 1
ATOM 671 N N . ILE A 1 86 ? -14.061 -3.998 1.225 1.00 96.81 86 ILE A N 1
ATOM 672 C CA . ILE A 1 86 ? -13.197 -3.592 2.336 1.00 96.81 86 ILE A CA 1
ATOM 673 C C . ILE A 1 86 ? -13.208 -4.689 3.407 1.00 96.81 86 ILE A C 1
ATOM 675 O O . ILE A 1 86 ? -14.259 -5.030 3.948 1.00 96.81 86 ILE A O 1
ATOM 679 N N . THR A 1 87 ? -12.031 -5.210 3.752 1.00 95.88 87 THR A N 1
ATOM 680 C CA . THR A 1 87 ? -11.875 -6.283 4.756 1.00 95.88 87 THR A CA 1
ATOM 681 C C . THR A 1 87 ? -11.539 -5.768 6.156 1.00 95.88 87 THR A C 1
ATOM 683 O O . THR A 1 87 ? -11.300 -6.555 7.067 1.00 95.88 87 THR A O 1
ATOM 686 N N . VAL A 1 88 ? -11.416 -4.453 6.320 1.00 93.81 88 VAL A N 1
ATOM 687 C CA . VAL A 1 88 ? -11.121 -3.802 7.600 1.00 93.81 88 VAL A CA 1
ATOM 688 C C . VAL A 1 88 ? -12.434 -3.391 8.254 1.00 93.81 88 VAL A C 1
ATOM 690 O O . VAL A 1 88 ? -13.191 -2.604 7.685 1.00 93.81 88 VAL A O 1
ATOM 693 N N . SER A 1 89 ? -12.705 -3.896 9.457 1.00 91.31 89 SER A N 1
ATOM 694 C CA . SER A 1 89 ? -13.904 -3.526 10.210 1.00 91.31 89 SER A CA 1
ATOM 695 C C . SER A 1 89 ? -13.670 -2.304 11.117 1.00 91.31 89 SER A C 1
ATOM 697 O O . SER A 1 89 ? -12.603 -2.165 11.723 1.00 91.31 89 SER A O 1
ATOM 699 N N . PRO A 1 90 ? -14.681 -1.439 11.326 1.00 86.44 90 PRO A N 1
ATOM 700 C CA . PRO A 1 90 ? -14.595 -0.356 12.312 1.00 86.44 90 PRO A CA 1
ATOM 701 C C . PRO A 1 90 ? -14.363 -0.848 13.750 1.00 86.44 90 PRO A C 1
ATOM 703 O O . PRO A 1 90 ? -13.781 -0.140 14.578 1.00 86.44 90 PRO A O 1
ATOM 706 N N . SER A 1 91 ? -14.803 -2.071 14.061 1.00 86.06 91 SER A N 1
ATOM 707 C CA . SER A 1 91 ? -14.565 -2.712 15.354 1.00 86.06 91 SER A CA 1
ATOM 708 C C . SER A 1 91 ? -13.084 -2.960 15.619 1.00 86.06 91 SER A C 1
ATOM 710 O O . SER A 1 91 ? -12.658 -2.743 16.746 1.00 86.06 91 SER A O 1
ATOM 712 N N . GLU A 1 92 ? -12.286 -3.326 14.610 1.00 82.38 92 GLU A N 1
ATOM 713 C CA . GLU A 1 92 ? -10.831 -3.505 14.764 1.00 82.38 92 GLU A CA 1
ATOM 714 C C . GLU A 1 92 ? -10.145 -2.192 15.162 1.00 82.38 92 GLU A C 1
ATOM 716 O O . GLU A 1 92 ? -9.285 -2.169 16.044 1.00 82.38 92 GLU A O 1
ATOM 721 N N . ILE A 1 93 ? -10.594 -1.082 14.576 1.00 75.69 93 ILE A N 1
ATOM 722 C CA . ILE A 1 93 ? -10.081 0.264 14.855 1.00 75.69 93 ILE A CA 1
ATOM 723 C C . ILE A 1 93 ? -10.464 0.698 16.279 1.00 75.69 93 ILE A C 1
ATOM 725 O O . ILE A 1 93 ? -9.627 1.180 17.045 1.00 75.69 93 ILE A O 1
ATOM 729 N N . THR A 1 94 ? -11.727 0.479 16.659 1.00 71.19 94 THR A N 1
ATOM 730 C CA . THR A 1 94 ? -12.268 0.866 17.974 1.00 71.19 94 THR A CA 1
ATOM 731 C C . THR A 1 94 ? -11.699 0.006 19.105 1.00 71.19 94 THR A C 1
ATOM 733 O O . THR A 1 94 ? -11.417 0.504 20.196 1.00 71.19 94 THR A O 1
ATOM 736 N N . GLN A 1 95 ? -11.516 -1.293 18.863 1.00 62.34 95 GLN A N 1
ATOM 737 C CA . GLN A 1 95 ? -10.990 -2.236 19.845 1.00 62.34 95 GLN A CA 1
ATOM 738 C C . GLN A 1 95 ? -9.515 -1.963 20.147 1.00 62.34 95 GLN A C 1
ATOM 740 O O . GLN A 1 95 ? -9.139 -2.000 21.316 1.00 62.34 95 GLN A O 1
ATOM 745 N N . ALA A 1 96 ? -8.707 -1.601 19.145 1.00 61.03 96 ALA A N 1
ATOM 746 C CA . ALA A 1 96 ? -7.328 -1.160 19.361 1.00 61.03 96 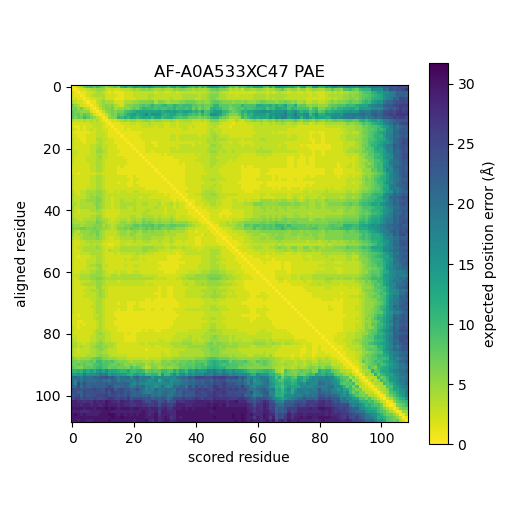ALA A CA 1
ATOM 747 C C . ALA A 1 96 ? -7.258 0.104 20.239 1.00 61.03 96 ALA A C 1
ATOM 749 O O . ALA A 1 96 ? -6.479 0.151 21.192 1.00 61.03 96 ALA A O 1
ATOM 750 N N . THR A 1 97 ? -8.126 1.094 19.993 1.00 60.50 97 THR A N 1
ATOM 751 C CA . THR A 1 97 ? -8.227 2.298 20.839 1.00 60.50 97 THR A CA 1
ATOM 752 C C . THR A 1 97 ? -8.669 1.962 22.262 1.00 60.50 97 THR A C 1
ATOM 754 O O . THR A 1 97 ? -8.113 2.495 23.221 1.00 60.50 97 THR A O 1
ATOM 757 N N . ARG A 1 98 ? -9.635 1.052 22.428 1.00 59.12 98 ARG A N 1
ATOM 758 C CA . ARG A 1 98 ? -10.093 0.622 23.754 1.00 59.12 98 ARG A CA 1
ATOM 759 C C . ARG A 1 98 ? -8.999 -0.132 24.511 1.00 59.12 98 ARG A C 1
ATOM 761 O O . ARG A 1 98 ? -8.810 0.144 25.684 1.00 59.12 98 ARG A O 1
ATOM 768 N N . LEU A 1 99 ? -8.262 -1.037 23.867 1.00 62.03 99 LEU A N 1
ATOM 769 C CA . LEU A 1 99 ? -7.145 -1.744 24.504 1.00 62.03 99 LEU A CA 1
ATOM 770 C C . LEU A 1 99 ? -6.046 -0.771 24.946 1.00 62.03 99 LEU A C 1
ATOM 772 O O . LEU A 1 99 ? -5.578 -0.878 26.074 1.00 62.03 99 LEU A O 1
ATOM 776 N N . ALA A 1 100 ? -5.704 0.221 24.119 1.00 58.56 100 ALA A N 1
ATOM 777 C CA . ALA A 1 100 ? -4.761 1.275 24.498 1.00 58.56 100 ALA A CA 1
ATOM 778 C C . ALA A 1 100 ? -5.259 2.134 25.679 1.00 58.56 100 ALA A C 1
ATOM 780 O O . ALA A 1 100 ? -4.458 2.548 26.509 1.00 58.56 100 ALA A O 1
ATOM 781 N N . ALA A 1 101 ? -6.570 2.373 25.785 1.00 58.06 101 ALA A N 1
ATOM 782 C CA . ALA A 1 101 ? -7.174 3.134 26.883 1.00 58.06 101 ALA A CA 1
ATOM 783 C C . ALA A 1 101 ? -7.367 2.325 28.183 1.00 58.06 101 ALA A C 1
ATOM 785 O O . ALA A 1 101 ? -7.547 2.916 29.244 1.00 58.06 101 ALA A O 1
ATOM 786 N N . VAL A 1 102 ? -7.376 0.988 28.109 1.00 56.69 102 VAL A N 1
ATOM 787 C CA . VAL A 1 102 ? -7.630 0.092 29.253 1.00 56.69 102 VAL A CA 1
ATOM 788 C C . VAL A 1 102 ? -6.339 -0.366 29.937 1.00 56.69 102 VAL A C 1
ATOM 790 O O . VAL A 1 102 ? -6.426 -0.868 31.052 1.00 56.69 102 VAL A O 1
ATOM 793 N N . VAL A 1 103 ? -5.151 -0.164 29.348 1.00 53.50 103 VAL A N 1
ATOM 794 C CA . VAL A 1 103 ? -3.879 -0.357 30.072 1.00 53.50 103 VAL A CA 1
ATOM 795 C C . VAL A 1 103 ? -3.777 0.731 31.150 1.00 53.50 103 VAL A C 1
ATOM 797 O O . VAL A 1 103 ? -3.545 1.892 30.805 1.00 53.50 103 VAL A O 1
ATOM 800 N N . PRO A 1 104 ? -3.961 0.414 32.447 1.00 49.44 104 PRO A N 1
ATOM 801 C CA . PRO A 1 104 ? -3.753 1.394 33.495 1.00 49.44 104 PRO A CA 1
ATOM 802 C C . PRO A 1 104 ? -2.255 1.685 33.566 1.00 49.44 104 PRO A C 1
ATOM 804 O O . PRO A 1 104 ? -1.424 0.795 33.375 1.00 49.44 104 PRO A O 1
ATOM 807 N N . ILE A 1 105 ? -1.916 2.934 33.869 1.00 55.09 105 ILE A N 1
ATOM 808 C CA . ILE A 1 105 ? -0.577 3.341 34.286 1.00 55.09 105 ILE A CA 1
ATOM 809 C C . ILE A 1 105 ? -0.292 2.611 35.607 1.00 55.09 105 ILE A C 1
ATOM 811 O O . ILE A 1 105 ? -0.685 3.085 36.668 1.00 55.09 105 ILE A O 1
ATOM 815 N N . ALA A 1 106 ? 0.302 1.422 35.541 1.00 51.16 106 ALA A N 1
ATOM 816 C CA . ALA A 1 106 ? 0.780 0.700 36.710 1.00 51.16 106 ALA A CA 1
ATOM 817 C C . ALA A 1 106 ? 2.295 0.918 36.841 1.00 51.16 106 ALA A C 1
ATOM 819 O O . ALA A 1 106 ? 3.071 0.460 36.005 1.00 51.16 106 ALA A O 1
ATOM 820 N N . ASP A 1 107 ? 2.637 1.650 37.901 1.00 48.44 107 ASP A N 1
ATOM 821 C CA . ASP A 1 107 ? 3.894 1.684 38.653 1.00 48.44 107 ASP A CA 1
ATOM 822 C C . ASP A 1 107 ? 5.182 2.194 37.983 1.00 48.44 107 ASP A C 1
ATOM 824 O O . ASP A 1 107 ? 6.000 1.449 37.448 1.00 48.44 107 ASP A O 1
ATOM 828 N N . VAL A 1 108 ? 5.435 3.491 38.198 1.00 45.88 108 VAL A N 1
ATOM 829 C CA . VAL A 1 108 ? 6.772 3.981 38.569 1.00 45.88 108 VAL A CA 1
ATOM 830 C C . VAL A 1 108 ? 6.645 4.606 39.964 1.00 45.88 108 VAL A C 1
ATOM 832 O O . VAL A 1 108 ? 6.172 5.736 40.095 1.00 45.88 108 VAL A O 1
ATOM 835 N N . GLN A 1 109 ? 7.010 3.838 40.994 1.00 49.78 109 GLN A N 1
ATOM 836 C CA . GLN A 1 109 ? 7.439 4.349 42.301 1.00 49.78 109 GLN A CA 1
ATOM 837 C C . GLN A 1 109 ? 8.960 4.283 42.375 1.00 49.78 109 GLN A C 1
ATOM 839 O O . GLN A 1 109 ? 9.523 3.282 41.873 1.00 49.78 109 GLN A O 1
#

Sequence (109 aa):
LCHSIGPSEAARCPDLKGIGAKLTREFIYESLTQPQAYIYLDFRHEGPPKEYPARMPYINKNPIGLSNNEILSVIAFLQQMSGEPITVSPSEITQATRLAAVVPIADVQ

Solvent-accessible surfa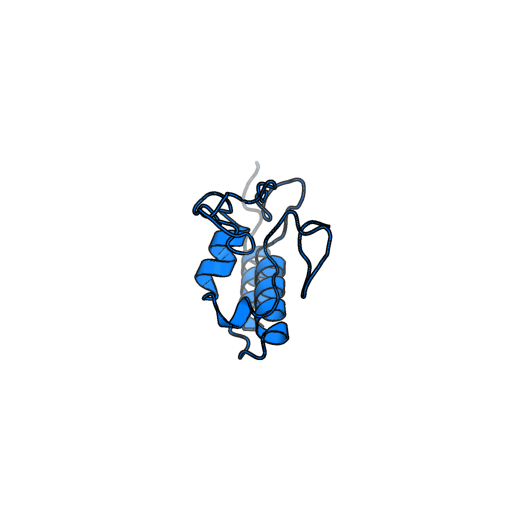ce area (backbone atoms only — not comparable to full-atom values): 6733 Å² total; per-residue (Å²): 134,71,67,46,81,45,93,57,100,80,61,48,40,73,66,50,58,43,43,34,65,76,44,53,74,65,55,53,50,42,48,42,65,41,37,77,80,61,88,65,64,43,73,90,54,90,73,81,66,41,70,48,87,55,80,66,68,51,39,61,35,84,94,66,48,47,49,73,58,54,52,47,49,52,52,32,49,39,10,51,72,34,75,34,83,63,87,66,56,72,62,62,48,50,49,54,53,48,54,66,70,64,60,71,94,76,82,92,128

pLDDT: mean 87.08, std 14.2, range [45.88, 97.81]

Mean predicted aligned error: 7.38 Å